Protein AF-A0A7J6PMB8-F1 (afdb_monomer)

Structure (mmCIF, N/CA/C/O backbone):
data_AF-A0A7J6PMB8-F1
#
_entry.id   AF-A0A7J6PMB8-F1
#
loop_
_atom_site.group_PDB
_atom_site.id
_atom_site.type_symbol
_atom_site.label_atom_id
_atom_site.label_alt_id
_atom_site.label_comp_id
_atom_site.label_asym_id
_atom_site.label_entity_id
_atom_site.label_seq_id
_atom_site.pdbx_PDB_ins_code
_atom_site.Cartn_x
_atom_site.Cartn_y
_atom_site.Cartn_z
_atom_site.occupancy
_atom_site.B_iso_or_equiv
_atom_site.auth_seq_id
_atom_site.auth_comp_id
_atom_site.auth_asym_id
_atom_site.auth_atom_id
_atom_site.pdbx_PDB_model_num
ATOM 1 N N . ALA A 1 1 ? -35.803 0.577 37.162 1.00 58.06 1 ALA A N 1
ATOM 2 C CA . ALA A 1 1 ? -36.386 1.531 36.191 1.00 58.06 1 ALA A CA 1
ATOM 3 C C . ALA A 1 1 ? -35.671 2.892 36.152 1.00 58.06 1 ALA A C 1
ATOM 5 O O . ALA A 1 1 ? -35.060 3.196 35.140 1.00 58.06 1 ALA A O 1
ATOM 6 N N . GLN A 1 2 ? -35.686 3.723 37.208 1.00 70.12 2 GLN A N 1
ATOM 7 C CA . GLN A 1 2 ? -35.087 5.078 37.141 1.00 70.12 2 GLN A CA 1
ATOM 8 C C . GLN A 1 2 ? -33.559 5.080 36.930 1.00 70.12 2 GLN A C 1
ATOM 10 O O . GLN A 1 2 ? -33.055 5.829 36.098 1.00 70.12 2 GLN A O 1
ATOM 15 N N . LEU A 1 3 ? -32.824 4.207 37.632 1.00 69.81 3 LEU A N 1
ATOM 16 C CA . LEU A 1 3 ? -31.366 4.078 37.478 1.00 69.81 3 LEU A CA 1
ATOM 17 C C . LEU A 1 3 ? -30.958 3.509 36.116 1.00 69.81 3 LEU A C 1
ATOM 19 O O . LEU A 1 3 ? -29.948 3.915 35.554 1.00 69.81 3 LEU A O 1
ATOM 23 N N . GLU A 1 4 ? -31.757 2.598 35.569 1.00 70.56 4 GLU A N 1
ATOM 24 C CA . GLU A 1 4 ? -31.538 2.006 34.247 1.00 70.56 4 GLU A CA 1
ATOM 25 C C . GLU A 1 4 ? -31.674 3.047 33.134 1.00 70.56 4 GLU A C 1
ATOM 27 O O . GLU A 1 4 ? -30.804 3.129 32.272 1.00 70.56 4 GLU A O 1
ATOM 32 N N . ASN A 1 5 ? -32.689 3.912 33.216 1.00 73.31 5 ASN A N 1
ATOM 33 C CA . ASN A 1 5 ? -32.886 4.989 32.246 1.00 73.31 5 ASN A CA 1
ATOM 34 C C . ASN A 1 5 ? -31.733 6.015 32.268 1.00 73.31 5 ASN A C 1
ATOM 36 O O . ASN A 1 5 ? -31.332 6.532 31.233 1.00 73.31 5 ASN A O 1
ATOM 40 N N . LEU A 1 6 ? -31.156 6.282 33.446 1.00 72.19 6 LEU A N 1
ATOM 41 C CA . LEU A 1 6 ? -30.050 7.236 33.593 1.00 72.19 6 LEU A CA 1
ATOM 42 C C . LEU A 1 6 ? -28.673 6.647 33.258 1.00 72.19 6 LEU A C 1
ATOM 44 O O . LEU A 1 6 ? -27.799 7.376 32.799 1.00 72.19 6 LEU A O 1
ATOM 48 N N . THR A 1 7 ? -28.450 5.355 33.514 1.00 71.69 7 THR A N 1
ATOM 49 C CA . THR A 1 7 ? -27.113 4.735 33.406 1.00 71.69 7 TH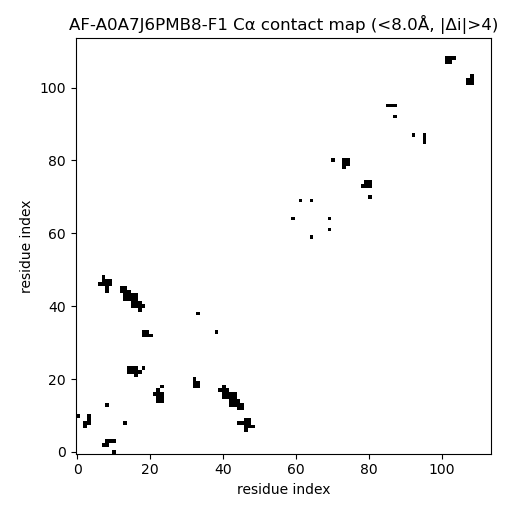R A CA 1
ATOM 50 C C . THR A 1 7 ? -26.963 3.787 32.222 1.00 71.69 7 THR A C 1
ATOM 52 O O . THR A 1 7 ? -25.848 3.363 31.927 1.00 71.69 7 THR A O 1
ATOM 55 N N . SER A 1 8 ? -28.057 3.436 31.534 1.00 68.56 8 SER A N 1
ATOM 56 C CA . SER A 1 8 ? -28.082 2.408 30.477 1.00 68.56 8 SER A CA 1
ATOM 57 C C . SER A 1 8 ? -27.551 1.033 30.928 1.00 68.56 8 SER A C 1
ATOM 59 O O . SER A 1 8 ? -27.194 0.182 30.107 1.00 68.56 8 SER A O 1
ATOM 61 N N . VAL A 1 9 ? -27.482 0.808 32.244 1.00 75.50 9 VAL A N 1
ATOM 62 C CA . VAL A 1 9 ? -27.149 -0.480 32.855 1.00 75.50 9 VAL A CA 1
ATOM 63 C C . VAL A 1 9 ? -28.466 -1.206 33.150 1.00 75.50 9 VAL A C 1
ATOM 65 O O . VAL A 1 9 ? -29.296 -0.636 33.855 1.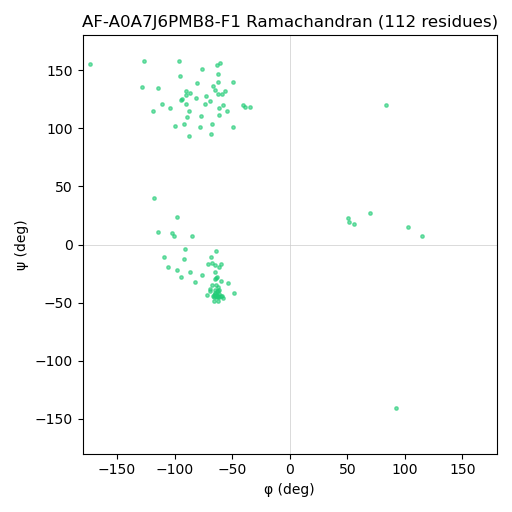00 75.50 9 VAL A O 1
ATOM 68 N N . PRO A 1 10 ? -28.684 -2.441 32.671 1.00 74.75 10 PRO A N 1
ATOM 69 C CA . PRO A 1 10 ? -29.885 -3.222 32.975 1.00 74.75 10 PRO A CA 1
ATOM 70 C C . PRO A 1 10 ? -29.997 -3.525 34.465 1.00 74.75 10 PRO A C 1
ATOM 72 O O . PRO A 1 10 ? -28.971 -3.770 35.101 1.00 74.75 10 PRO A O 1
ATOM 75 N N . HIS A 1 11 ? -31.220 -3.581 34.999 1.00 70.44 11 HIS A N 1
ATOM 76 C CA . HIS A 1 11 ? -31.486 -3.857 36.419 1.00 70.44 11 HIS A CA 1
ATOM 77 C C . HIS A 1 11 ? -30.716 -5.082 36.952 1.00 70.44 11 HIS A C 1
ATOM 79 O O . HIS A 1 11 ? -30.087 -5.005 38.004 1.00 70.44 11 HIS A O 1
ATOM 85 N N . ASP A 1 12 ? -30.646 -6.161 36.169 1.00 71.50 12 ASP A N 1
ATOM 86 C CA . ASP A 1 12 ? -29.985 -7.420 36.550 1.00 71.50 12 ASP A CA 1
ATOM 87 C C . ASP A 1 12 ? -28.455 -7.318 36.684 1.00 71.50 12 ASP A C 1
ATOM 89 O O . ASP A 1 12 ? -27.808 -8.202 37.246 1.00 71.50 12 ASP A O 1
ATOM 93 N N . LYS A 1 13 ? -27.847 -6.252 36.148 1.00 70.12 13 LYS A N 1
ATOM 94 C CA . LYS A 1 13 ? -26.393 -6.022 36.163 1.00 70.12 13 LYS A CA 1
ATOM 95 C C . LYS A 1 13 ? -25.991 -4.810 37.003 1.00 70.12 13 LYS A C 1
ATOM 97 O O . LYS A 1 13 ? -24.837 -4.385 36.939 1.00 70.12 13 LYS A O 1
ATOM 102 N N . GLN A 1 14 ? -26.914 -4.246 37.781 1.00 73.75 14 GLN A N 1
ATOM 103 C CA . GLN A 1 14 ? -26.635 -3.114 38.660 1.00 73.75 14 GLN A CA 1
ATOM 104 C C . GLN A 1 14 ? -26.183 -3.600 40.034 1.00 73.75 14 GLN A C 1
ATOM 106 O O . GLN A 1 14 ? -26.968 -4.083 40.843 1.00 73.75 14 GLN A O 1
ATOM 111 N N . LYS A 1 15 ? -24.900 -3.407 40.339 1.00 73.56 15 LYS A N 1
ATOM 112 C CA . LYS A 1 15 ? -24.351 -3.633 41.674 1.00 73.56 15 LYS A CA 1
ATOM 113 C C . LYS A 1 15 ? -24.217 -2.294 42.402 1.00 73.56 15 LYS A C 1
ATOM 115 O O . LYS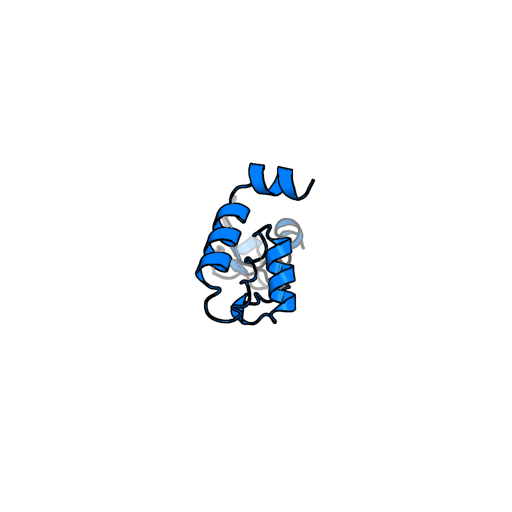 A 1 15 ? -23.291 -1.528 42.141 1.00 73.56 15 LYS A O 1
ATOM 120 N N . ILE A 1 16 ? -25.148 -2.001 43.310 1.00 72.81 16 ILE A N 1
ATOM 121 C CA . ILE A 1 16 ? -25.201 -0.727 44.044 1.00 72.81 16 ILE A CA 1
ATOM 122 C C . ILE A 1 16 ? -24.392 -0.833 45.344 1.00 72.81 16 ILE A C 1
ATOM 124 O O . ILE A 1 16 ? -24.659 -1.678 46.202 1.00 72.81 16 ILE A O 1
ATOM 128 N N . MET A 1 17 ? -23.387 0.033 45.484 1.00 69.94 17 MET A N 1
ATOM 129 C CA . MET A 1 17 ? -22.437 0.075 46.600 1.00 69.94 17 MET A CA 1
ATOM 130 C C . MET A 1 17 ? -22.381 1.483 47.223 1.00 69.94 17 MET A C 1
ATOM 132 O O . MET A 1 17 ? -22.709 2.475 46.577 1.00 69.94 17 MET A O 1
ATOM 136 N N . GLY A 1 18 ? -21.944 1.592 48.483 1.00 60.66 18 GLY A N 1
ATOM 137 C CA . GLY A 1 18 ? -21.775 2.889 49.170 1.00 60.66 18 GLY A CA 1
ATOM 138 C C . GLY A 1 18 ? -22.879 3.263 50.171 1.00 60.66 18 GLY A C 1
ATOM 139 O O . GLY A 1 18 ? -22.959 4.413 50.607 1.00 60.66 18 GLY A O 1
ATOM 140 N N . LEU A 1 19 ? -23.715 2.301 50.573 1.00 67.56 19 LEU A N 1
ATOM 141 C CA . LEU A 1 19 ? -24.676 2.455 51.668 1.00 67.56 19 LEU A CA 1
ATOM 142 C C . LEU A 1 19 ? -24.085 1.914 52.989 1.00 67.56 19 LEU A C 1
ATOM 144 O O . LEU A 1 19 ? -23.349 0.921 52.969 1.00 67.56 19 LEU A O 1
ATOM 148 N N . PRO A 1 20 ? -24.390 2.523 54.153 1.00 54.78 20 PRO A N 1
ATOM 149 C CA . PRO A 1 20 ? -23.998 1.980 55.451 1.00 54.78 20 PRO A CA 1
ATOM 150 C C . PRO A 1 20 ? -24.658 0.606 55.642 1.00 54.78 20 PRO A C 1
ATOM 152 O O . PRO A 1 20 ? -25.877 0.511 55.761 1.00 54.78 20 PRO A O 1
ATOM 155 N N . GLY A 1 21 ? -23.848 -0.456 55.635 1.00 57.69 21 GLY A N 1
ATOM 156 C CA . GLY A 1 21 ? -24.317 -1.848 55.662 1.00 57.69 21 GLY A CA 1
ATOM 157 C C . GLY A 1 21 ? -24.002 -2.668 54.405 1.00 57.69 21 GLY A C 1
ATOM 158 O O . GLY A 1 21 ? -24.449 -3.806 54.309 1.00 57.69 21 GLY A O 1
ATOM 159 N N . GLY A 1 22 ? -23.219 -2.129 53.463 1.00 63.88 22 GLY A N 1
ATOM 160 C CA . GLY A 1 22 ? -22.675 -2.890 52.336 1.00 63.88 22 GLY A CA 1
ATOM 161 C C . GLY A 1 22 ? -23.551 -2.845 51.084 1.00 63.88 22 GLY A C 1
ATOM 162 O O . GLY A 1 22 ? -24.058 -1.787 50.711 1.00 63.88 22 GLY A O 1
ATOM 163 N N . LEU A 1 23 ? -23.659 -3.985 50.397 1.00 63.00 23 LEU A N 1
ATOM 164 C CA . LEU A 1 23 ? -24.408 -4.129 49.149 1.00 63.00 23 LEU A CA 1
ATOM 165 C C . LEU A 1 23 ? -25.914 -3.945 49.384 1.00 63.00 23 LEU A C 1
ATOM 167 O O . LEU A 1 23 ? -26.455 -4.511 50.336 1.00 63.00 23 LEU A O 1
ATOM 171 N N . LEU A 1 24 ? -26.594 -3.202 48.508 1.00 69.56 24 LEU A N 1
ATOM 172 C CA . LEU A 1 24 ? -28.057 -3.185 48.481 1.00 69.56 24 LEU A CA 1
ATOM 173 C C . LEU A 1 24 ? -28.552 -4.507 47.878 1.00 69.56 24 LEU A C 1
ATOM 175 O O . LEU A 1 24 ? -28.171 -4.841 46.758 1.00 69.56 24 LEU A O 1
ATOM 179 N N . LYS A 1 25 ? -29.353 -5.265 48.629 1.00 68.12 25 LYS A N 1
ATOM 180 C CA . LYS A 1 25 ? -30.077 -6.437 48.118 1.00 68.12 25 LYS A CA 1
ATOM 181 C C . LYS A 1 25 ? -31.499 -6.022 47.737 1.00 68.12 25 LYS A C 1
ATOM 183 O O . LYS A 1 25 ? -32.020 -5.060 48.294 1.00 68.12 25 LYS A O 1
ATOM 188 N N . ASP A 1 26 ? -32.150 -6.786 46.865 1.00 64.88 26 ASP A N 1
ATOM 189 C CA . ASP A 1 26 ? -33.465 -6.444 46.287 1.00 64.88 26 ASP A CA 1
ATOM 190 C C . ASP A 1 26 ? -34.603 -6.268 47.314 1.00 64.88 26 ASP A C 1
ATOM 192 O O . ASP A 1 26 ? -35.633 -5.678 47.004 1.00 64.88 26 ASP A O 1
ATOM 196 N N . GLY A 1 27 ? -34.423 -6.747 48.550 1.00 61.72 27 GLY A N 1
ATOM 197 C CA . GLY A 1 27 ? -35.388 -6.609 49.649 1.00 61.72 27 GLY A CA 1
ATOM 198 C C . GLY A 1 27 ? -35.081 -5.502 50.667 1.00 61.72 27 GLY A C 1
ATOM 199 O O . GLY A 1 27 ? -35.727 -5.455 51.712 1.00 61.72 27 GLY A O 1
ATOM 200 N N . ASP A 1 28 ? -34.076 -4.655 50.433 1.00 65.38 28 ASP A N 1
ATOM 201 C CA . ASP A 1 28 ? -33.656 -3.627 51.389 1.00 65.38 28 ASP A CA 1
ATOM 202 C C . ASP A 1 28 ? -34.381 -2.284 51.200 1.00 65.38 28 ASP A C 1
ATOM 204 O O . ASP A 1 28 ? -34.417 -1.708 50.115 1.00 65.38 28 ASP A O 1
ATOM 208 N N . ASP A 1 29 ? -34.874 -1.724 52.304 1.00 65.69 29 ASP A N 1
ATOM 209 C CA . ASP A 1 29 ? -35.543 -0.422 52.334 1.00 65.69 29 ASP A CA 1
ATOM 210 C C . ASP A 1 29 ? -34.523 0.736 52.256 1.00 65.69 29 ASP A C 1
ATOM 212 O O . ASP A 1 29 ? -33.747 0.982 53.192 1.00 65.69 29 ASP A O 1
ATOM 216 N N . LEU A 1 30 ? -34.519 1.460 51.128 1.00 66.06 30 LEU A N 1
ATOM 217 C CA . LEU A 1 30 ? -33.589 2.565 50.854 1.00 66.06 30 LEU A CA 1
ATOM 218 C C . LEU A 1 30 ? -33.699 3.700 51.884 1.00 66.06 30 LEU A C 1
ATOM 220 O O . LEU A 1 30 ? -32.686 4.315 52.228 1.00 66.06 30 LEU A O 1
ATOM 224 N N . SER A 1 31 ? -34.894 3.923 52.436 1.00 64.19 31 SER A N 1
ATOM 225 C CA . SER A 1 31 ? -35.177 4.988 53.408 1.00 64.19 31 SER A CA 1
ATOM 226 C C . SER A 1 31 ? -34.418 4.807 54.725 1.00 64.19 31 SER A C 1
ATOM 228 O O . SER A 1 31 ? -34.081 5.778 55.396 1.00 64.19 31 SER A O 1
ATOM 230 N N . LYS A 1 32 ? -34.103 3.559 55.098 1.00 62.88 32 LYS A N 1
ATOM 231 C CA . LYS A 1 32 ? -33.363 3.237 56.332 1.00 62.88 32 LYS A CA 1
ATOM 232 C C . LYS A 1 32 ? -31.846 3.276 56.142 1.00 62.88 32 LYS A C 1
ATOM 234 O O . LYS A 1 32 ? -31.103 3.443 57.115 1.00 62.88 32 LYS A O 1
ATOM 239 N N . LYS A 1 33 ? -31.377 3.103 54.902 1.00 62.16 33 LYS A N 1
ATOM 240 C CA . LYS A 1 33 ? -29.947 3.040 54.567 1.00 62.16 33 LYS A CA 1
ATOM 241 C C . LYS A 1 33 ? -29.374 4.393 54.138 1.00 62.16 33 LYS A C 1
ATOM 243 O O . LYS A 1 33 ? -28.197 4.643 54.388 1.00 62.16 33 LYS A O 1
ATOM 248 N N . ILE A 1 34 ? -30.175 5.291 53.569 1.00 65.69 34 ILE A N 1
ATOM 249 C CA . ILE A 1 34 ? -29.740 6.651 53.224 1.00 65.69 34 ILE A CA 1
ATOM 250 C C . ILE A 1 34 ? -29.953 7.555 54.442 1.00 65.69 34 ILE A C 1
ATOM 252 O O . ILE A 1 34 ? -31.033 8.085 54.671 1.00 65.69 34 ILE A O 1
ATOM 256 N N . LYS A 1 35 ? -28.909 7.703 55.262 1.00 65.31 35 LYS A N 1
ATOM 257 C CA . LYS A 1 35 ? -28.983 8.449 56.533 1.00 65.31 35 LYS A CA 1
ATOM 258 C C . LYS A 1 35 ? -28.605 9.926 56.406 1.00 65.31 35 LYS A C 1
ATOM 260 O O . LYS A 1 35 ? -28.805 10.678 57.355 1.00 65.31 35 LYS A O 1
ATOM 265 N N . LYS A 1 36 ? -28.015 10.345 55.280 1.00 68.44 36 LYS A N 1
ATOM 266 C CA . LYS A 1 36 ? -27.552 11.723 55.062 1.00 68.44 36 LYS A CA 1
ATOM 267 C C . LYS A 1 36 ? -28.101 12.284 53.747 1.00 68.44 36 LYS A C 1
ATOM 269 O O . LYS A 1 36 ? -28.019 11.591 52.731 1.00 68.44 36 LYS A O 1
ATOM 274 N N . PRO A 1 37 ? -28.595 13.536 53.729 1.00 62.69 37 PRO A N 1
ATOM 275 C CA . PRO A 1 37 ? -28.867 14.223 52.474 1.00 62.69 37 PRO A CA 1
ATOM 276 C C . PRO A 1 37 ? -27.553 14.390 51.690 1.00 62.69 37 PRO A C 1
ATOM 278 O O . PRO A 1 37 ? -26.507 14.674 52.274 1.00 62.69 37 PRO A O 1
ATOM 281 N N . ASN A 1 38 ? -27.608 14.192 50.370 1.00 68.00 38 ASN A N 1
ATOM 282 C CA . ASN A 1 38 ? -26.469 14.251 49.441 1.00 68.00 38 ASN A CA 1
ATOM 283 C C . ASN A 1 38 ? -25.423 13.115 49.559 1.00 68.00 38 ASN A C 1
ATOM 285 O O . ASN A 1 38 ? -24.244 13.292 49.240 1.00 68.00 38 ASN A O 1
ATOM 289 N N . GLN A 1 39 ? -25.832 11.930 50.022 1.00 69.75 39 GLN A N 1
ATOM 290 C CA . GLN A 1 39 ? -24.956 10.757 50.067 1.00 69.75 39 GLN A CA 1
ATOM 291 C C . GLN A 1 39 ? -24.643 10.237 48.652 1.00 69.75 39 GLN A C 1
ATOM 293 O O . GLN A 1 39 ? -25.544 9.888 47.893 1.00 69.75 39 GLN A O 1
ATOM 298 N N . LYS A 1 40 ? -23.351 10.150 48.311 1.00 70.88 40 LYS A N 1
ATOM 299 C CA . LYS A 1 40 ? -22.886 9.563 47.047 1.00 70.88 40 LYS A CA 1
ATOM 300 C C . LYS A 1 40 ? -23.041 8.041 47.087 1.00 70.88 40 LYS A C 1
ATOM 302 O O . LYS A 1 40 ? -22.553 7.398 48.014 1.00 70.88 40 LYS A O 1
ATOM 307 N N . ILE A 1 41 ? -23.694 7.484 46.073 1.00 75.44 41 ILE A N 1
ATOM 308 C CA . ILE A 1 41 ? -23.881 6.044 45.869 1.00 75.44 41 ILE A CA 1
ATOM 309 C C . ILE A 1 41 ? -23.127 5.668 44.593 1.00 75.44 41 ILE A C 1
ATOM 311 O O . ILE A 1 41 ? -23.228 6.369 43.587 1.00 75.44 41 ILE A O 1
ATOM 315 N N . THR A 1 42 ? -22.372 4.573 44.631 1.00 75.94 42 THR A N 1
ATOM 316 C CA . THR A 1 42 ? -21.587 4.095 43.490 1.00 75.94 42 THR A CA 1
ATOM 317 C C . THR A 1 42 ? -22.295 2.906 42.857 1.00 75.94 42 THR A C 1
ATOM 319 O O . THR A 1 42 ? -22.459 1.864 43.491 1.00 75.94 42 THR A O 1
ATOM 322 N N . LEU A 1 43 ? -22.707 3.053 41.600 1.00 74.75 43 LEU A N 1
ATOM 323 C CA . LEU A 1 43 ? -23.267 1.971 40.795 1.00 74.75 43 LEU A CA 1
ATOM 324 C C . LEU A 1 43 ? -22.150 1.346 39.958 1.00 74.75 43 LEU A C 1
ATOM 326 O O . LEU A 1 43 ? -21.472 2.043 39.207 1.00 74.75 43 LEU A O 1
ATOM 330 N N . LEU A 1 44 ? -21.960 0.036 40.095 1.00 73.12 44 LEU A N 1
ATOM 331 C CA . LEU A 1 44 ? -21.054 -0.746 39.264 1.00 73.12 44 LEU A CA 1
ATOM 332 C C . LEU A 1 44 ? -21.885 -1.670 38.379 1.00 73.12 44 LEU A C 1
ATOM 334 O O . LEU A 1 44 ? -22.649 -2.492 38.877 1.00 73.12 44 LEU A O 1
ATOM 338 N N . GLY A 1 45 ? -21.740 -1.537 37.069 1.00 71.44 45 GLY A N 1
ATOM 339 C CA . GLY A 1 45 ? -22.430 -2.391 36.119 1.00 71.44 45 GLY A CA 1
ATOM 340 C C . GLY A 1 45 ? -21.967 -2.122 34.699 1.00 71.44 45 GLY A C 1
ATOM 341 O O . GLY A 1 45 ? -21.448 -1.050 34.390 1.00 71.44 45 GLY A O 1
ATOM 342 N N . THR A 1 46 ? -22.115 -3.122 33.839 1.00 69.00 46 THR A N 1
ATOM 343 C CA . THR A 1 46 ? -21.749 -3.012 32.4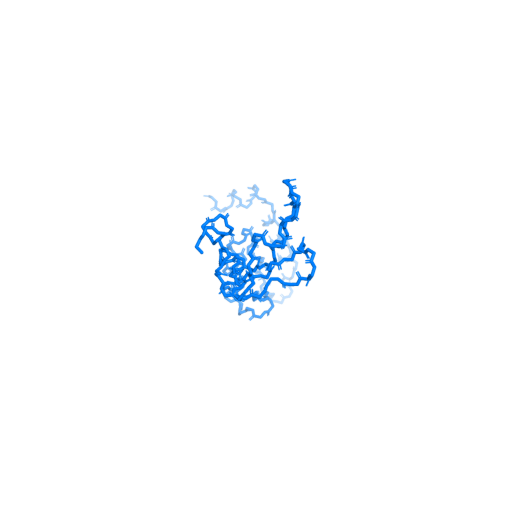27 1.00 69.00 46 THR A CA 1
ATOM 344 C C . THR A 1 46 ? -22.942 -2.463 31.655 1.00 69.00 46 THR A C 1
ATOM 346 O O . THR A 1 46 ? -23.977 -3.126 31.567 1.00 69.00 46 THR A O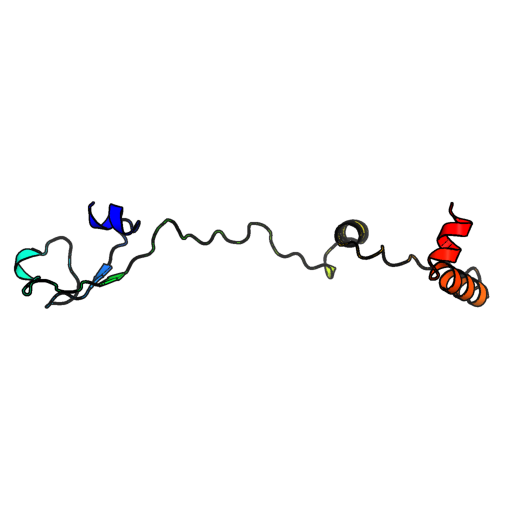 1
ATOM 349 N N . ALA A 1 47 ? 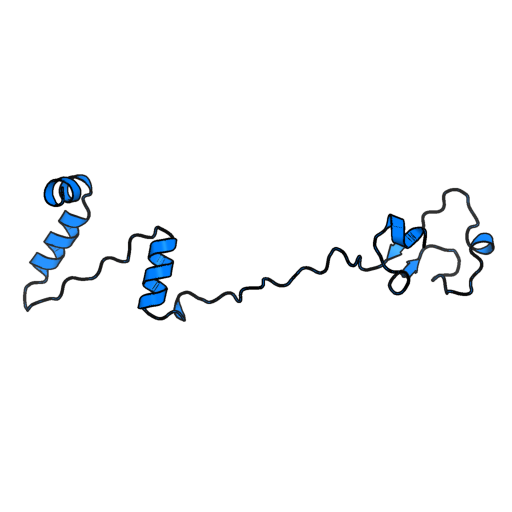-22.803 -1.260 31.097 1.00 62.41 47 ALA A N 1
ATOM 350 C CA . ALA A 1 47 ? -23.796 -0.705 30.186 1.00 62.41 47 ALA A CA 1
ATOM 351 C C . ALA A 1 47 ? -23.852 -1.554 28.906 1.00 62.41 47 ALA A C 1
ATOM 353 O O . ALA A 1 47 ? -22.818 -1.881 28.321 1.00 62.41 47 ALA A O 1
ATOM 354 N N . VAL A 1 48 ? -25.060 -1.907 28.459 1.00 60.03 48 VAL A N 1
ATOM 355 C CA . VAL A 1 48 ? -25.260 -2.747 27.257 1.00 60.03 48 VAL A CA 1
ATOM 356 C C . VAL A 1 48 ? -24.771 -2.039 25.988 1.00 60.03 48 VAL A C 1
ATOM 358 O O . VAL A 1 48 ? -24.369 -2.694 25.032 1.00 60.03 48 VAL A O 1
ATOM 361 N N . ALA A 1 49 ? -24.702 -0.705 26.001 1.00 55.69 49 ALA A N 1
ATOM 362 C CA . ALA A 1 49 ? -24.235 0.100 24.873 1.00 55.69 49 ALA A CA 1
ATOM 363 C C . ALA A 1 49 ? -22.753 -0.116 24.505 1.00 55.69 49 ALA A C 1
ATOM 365 O O . ALA A 1 49 ? -22.350 0.232 23.398 1.00 55.69 49 ALA A O 1
ATOM 366 N N . GLN A 1 50 ? -21.945 -0.702 25.397 1.00 54.44 50 GLN A N 1
ATOM 367 C CA . GLN A 1 50 ? -20.503 -0.855 25.200 1.00 54.44 50 GLN A CA 1
ATOM 368 C C . GLN A 1 50 ? -20.070 -2.324 25.147 1.00 54.44 50 GLN A C 1
ATOM 370 O O . GLN A 1 50 ? -19.024 -2.699 25.675 1.00 54.44 50 GLN A O 1
ATOM 375 N N . GLN A 1 51 ? -20.850 -3.184 24.495 1.00 57.75 51 GLN A N 1
ATOM 376 C CA . GLN A 1 51 ? -20.257 -4.391 23.927 1.00 57.75 51 GLN A CA 1
ATOM 377 C C . GLN A 1 51 ? -19.354 -3.941 22.781 1.00 57.75 51 GLN A C 1
ATOM 379 O O . GLN A 1 51 ? -19.822 -3.676 21.676 1.00 57.75 51 GLN A O 1
ATOM 384 N N . LEU A 1 52 ? -18.062 -3.783 23.089 1.00 59.25 52 LEU A N 1
ATOM 385 C CA . LEU A 1 52 ? -16.996 -3.659 22.102 1.00 59.25 52 LEU A CA 1
ATOM 386 C C . LEU A 1 52 ? -17.188 -4.804 21.109 1.00 59.25 52 LEU A C 1
ATOM 388 O O . LEU A 1 52 ? -16.898 -5.956 21.423 1.00 59.25 52 LEU A O 1
ATOM 392 N N . LYS A 1 53 ? -17.774 -4.497 19.948 1.00 63.41 53 LYS A N 1
ATOM 393 C CA . LYS A 1 53 ? -17.886 -5.464 18.866 1.00 63.41 53 LYS A CA 1
ATOM 394 C C . LYS A 1 53 ? -16.460 -5.809 18.488 1.00 63.41 53 LYS A C 1
ATOM 396 O O . LYS A 1 53 ? -15.701 -4.925 18.088 1.00 63.41 53 LYS A O 1
ATOM 401 N N . GLU A 1 54 ? -16.109 -7.072 18.672 1.00 60.75 54 GLU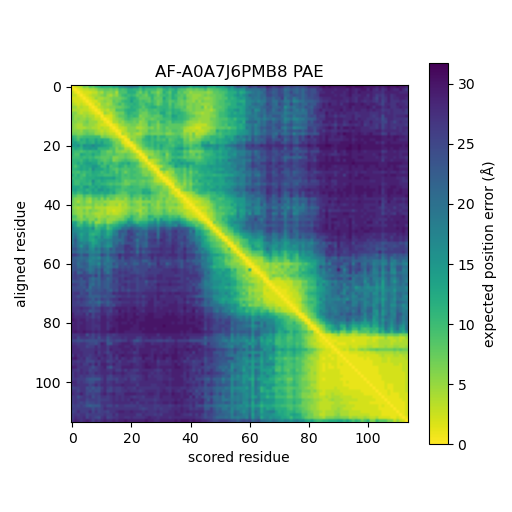 A N 1
ATOM 402 C CA . GLU A 1 54 ? -14.850 -7.603 18.182 1.00 60.75 54 GLU A CA 1
ATOM 403 C C . GLU A 1 54 ? -14.702 -7.207 16.706 1.00 60.75 54 GLU A C 1
ATOM 405 O O . GLU A 1 54 ? -15.705 -7.171 15.976 1.00 60.75 54 GLU A O 1
ATOM 410 N N . PRO A 1 55 ? -13.492 -6.825 16.264 1.00 62.25 55 PRO A N 1
ATOM 411 C CA . PRO A 1 55 ? -13.275 -6.467 14.875 1.00 62.25 55 PRO A CA 1
ATOM 412 C C . PRO A 1 55 ? -13.752 -7.625 13.996 1.00 62.25 55 PRO A C 1
ATOM 414 O O . PRO A 1 55 ? -13.205 -8.720 14.034 1.00 62.25 55 PRO A O 1
ATOM 417 N N . ALA A 1 56 ? -14.791 -7.376 13.195 1.00 65.06 56 ALA A N 1
ATOM 418 C CA . ALA A 1 56 ? -15.466 -8.400 12.392 1.00 65.06 56 ALA A CA 1
ATOM 419 C C . ALA A 1 56 ? -14.572 -9.029 11.306 1.00 65.06 56 ALA A C 1
ATOM 421 O O . ALA A 1 56 ? -14.997 -9.938 10.596 1.00 65.06 56 ALA A O 1
ATOM 422 N N . LYS A 1 57 ? -13.350 -8.519 11.137 1.00 69.75 57 LYS A N 1
ATOM 423 C CA . LYS A 1 57 ? -12.364 -9.020 10.189 1.00 69.75 57 LYS A CA 1
ATOM 424 C C . LYS A 1 57 ? -11.139 -9.479 10.962 1.00 69.75 57 LYS A C 1
ATOM 426 O O . LYS A 1 57 ? -10.449 -8.661 11.567 1.00 69.75 57 LYS A O 1
ATOM 431 N N . ASN A 1 58 ? -10.878 -10.781 10.896 1.00 68.56 58 ASN A N 1
ATOM 432 C CA . ASN A 1 58 ? -9.628 -11.363 11.360 1.00 68.56 58 ASN A CA 1
ATOM 433 C C . ASN A 1 58 ? -8.464 -10.678 10.639 1.00 68.56 58 ASN A C 1
ATOM 435 O O . ASN A 1 58 ? -8.492 -10.500 9.420 1.00 68.56 58 ASN A O 1
ATOM 439 N N . THR A 1 59 ? -7.455 -10.265 11.398 1.00 68.88 59 THR A N 1
ATOM 440 C CA . THR A 1 59 ? -6.216 -9.719 10.849 1.00 68.88 59 THR A CA 1
ATOM 441 C C . THR A 1 59 ? -5.475 -10.835 10.120 1.00 68.88 59 THR A C 1
ATOM 443 O O . THR A 1 59 ? -4.894 -11.707 10.761 1.00 68.88 59 THR A O 1
ATOM 446 N N . VAL A 1 60 ? -5.532 -10.827 8.789 1.00 73.12 60 VAL A N 1
ATOM 447 C CA . VAL A 1 60 ? -4.762 -11.737 7.932 1.00 73.12 60 VAL A CA 1
ATOM 448 C C . VAL A 1 60 ? -3.425 -11.075 7.615 1.00 73.12 60 VAL A C 1
ATOM 450 O O . VAL A 1 60 ? -3.388 -9.909 7.208 1.00 73.12 60 VAL A O 1
ATOM 453 N N . PHE A 1 61 ? -2.335 -11.804 7.839 1.00 76.12 61 PHE A N 1
ATOM 454 C CA . PHE A 1 61 ? -0.984 -11.336 7.557 1.00 76.12 61 PHE A CA 1
ATOM 455 C C . PHE A 1 61 ? -0.697 -11.390 6.051 1.00 76.12 61 PHE A C 1
ATOM 457 O O . PHE A 1 61 ? -1.265 -12.192 5.314 1.00 76.12 61 PHE A O 1
ATOM 464 N N . VAL A 1 62 ? 0.169 -10.497 5.571 1.00 68.31 62 VAL A N 1
ATOM 465 C CA . VAL A 1 62 ? 0.448 -10.336 4.130 1.00 68.31 62 VAL A CA 1
ATOM 466 C C . VAL A 1 62 ? 1.249 -11.527 3.579 1.00 68.31 62 VAL A C 1
ATOM 468 O O . VAL A 1 62 ? 1.335 -11.725 2.369 1.00 68.31 62 VAL A O 1
ATOM 471 N N . GLU A 1 63 ? 1.861 -12.302 4.464 1.00 74.44 63 GLU A N 1
ATOM 472 C CA . GLU A 1 63 ? 2.640 -13.510 4.220 1.00 74.44 63 GLU A CA 1
ATOM 473 C C . GLU A 1 63 ? 1.768 -14.734 3.909 1.00 74.44 63 GLU A C 1
ATOM 475 O O . GLU A 1 63 ? 2.218 -15.610 3.177 1.00 74.44 63 GLU A O 1
ATOM 480 N N . ASP A 1 64 ? 0.524 -14.761 4.398 1.00 79.50 64 ASP A N 1
ATOM 481 C CA . ASP A 1 64 ? -0.417 -15.873 4.199 1.00 79.50 64 ASP A CA 1
ATOM 482 C C . ASP A 1 64 ? -1.297 -15.695 2.944 1.00 79.50 64 ASP A C 1
ATOM 484 O O . ASP A 1 64 ? -2.103 -16.563 2.610 1.00 79.50 64 ASP A O 1
ATOM 488 N N . LEU A 1 65 ? -1.167 -14.560 2.247 1.00 73.81 65 LEU A N 1
ATOM 489 C CA . LEU A 1 65 ? -1.904 -14.261 1.017 1.00 73.81 65 LEU A CA 1
ATOM 490 C C . LEU A 1 65 ? -1.248 -14.940 -0.188 1.00 73.81 65 LEU A C 1
ATOM 492 O O . LEU A 1 65 ? -0.029 -14.888 -0.353 1.00 73.81 65 LEU A O 1
ATOM 496 N N . SER A 1 66 ? -2.063 -15.489 -1.090 1.00 78.88 66 SER A N 1
ATOM 497 C CA . SER A 1 66 ? -1.572 -15.956 -2.391 1.00 78.88 66 SER A CA 1
ATOM 498 C C . SER A 1 66 ? -0.962 -14.802 -3.202 1.00 78.88 66 SER A C 1
ATOM 500 O O . SER A 1 66 ? -1.331 -13.640 -3.017 1.00 78.88 66 SER A O 1
ATOM 502 N N . ASP A 1 67 ? -0.061 -15.092 -4.148 1.00 72.44 67 ASP A N 1
ATOM 503 C CA . ASP A 1 67 ? 0.607 -14.061 -4.965 1.00 72.44 67 ASP A CA 1
ATOM 504 C C . ASP A 1 67 ? -0.376 -13.110 -5.673 1.00 72.44 67 ASP A C 1
ATOM 506 O O . ASP A 1 67 ? -0.097 -11.919 -5.849 1.00 72.44 67 ASP A O 1
ATOM 510 N N . GLU A 1 68 ? -1.547 -13.612 -6.071 1.00 74.38 68 GLU A N 1
ATOM 511 C CA . GLU A 1 68 ? -2.593 -12.813 -6.712 1.00 74.38 68 GLU A CA 1
ATOM 512 C C . GLU A 1 68 ? -3.295 -11.866 -5.735 1.00 74.38 68 GLU A C 1
ATOM 514 O O . GLU A 1 68 ? -3.522 -10.695 -6.052 1.00 74.38 68 GLU A O 1
ATOM 519 N N . GLU A 1 69 ? -3.615 -12.347 -4.536 1.00 74.31 69 GLU A N 1
ATOM 520 C CA . GLU A 1 69 ? -4.232 -11.546 -3.476 1.00 74.31 69 GLU A CA 1
ATOM 521 C C . GLU A 1 69 ? -3.249 -10.509 -2.938 1.00 74.31 69 GLU A C 1
ATOM 523 O O . GLU A 1 69 ? -3.611 -9.350 -2.737 1.00 74.31 69 GLU A O 1
ATOM 528 N N . ARG A 1 70 ? -1.972 -10.882 -2.821 1.00 70.00 70 ARG A N 1
ATOM 529 C CA . ARG A 1 70 ? -0.882 -9.981 -2.451 1.00 70.00 70 ARG A CA 1
ATOM 530 C C . ARG A 1 70 ? -0.766 -8.831 -3.445 1.00 70.00 70 ARG A C 1
ATOM 532 O O . ARG A 1 70 ? -0.681 -7.680 -3.026 1.00 70.00 70 ARG A O 1
ATOM 539 N N . ARG A 1 71 ? -0.847 -9.104 -4.756 1.00 63.72 71 ARG A N 1
ATOM 540 C CA . ARG A 1 71 ? -0.876 -8.055 -5.796 1.00 63.72 71 ARG A CA 1
ATOM 541 C C . ARG A 1 71 ? -2.080 -7.128 -5.664 1.00 63.72 71 ARG A C 1
ATOM 543 O O . ARG A 1 71 ? -1.917 -5.935 -5.902 1.00 63.72 71 ARG A O 1
ATOM 550 N N . LYS A 1 72 ? -3.266 -7.641 -5.318 1.00 68.69 72 LYS A N 1
ATOM 551 C CA . LYS A 1 72 ? -4.459 -6.805 -5.097 1.00 68.69 72 LYS A CA 1
ATOM 552 C C . LYS A 1 72 ? -4.271 -5.891 -3.889 1.00 68.69 72 LYS A C 1
ATOM 554 O O . LYS A 1 72 ? -4.422 -4.687 -4.035 1.00 68.69 72 LYS A O 1
ATOM 559 N N . VAL A 1 73 ? -3.822 -6.434 -2.758 1.00 70.44 73 VAL A N 1
ATOM 560 C CA . VAL A 1 73 ? -3.557 -5.654 -1.537 1.00 70.44 73 VAL A CA 1
ATOM 561 C C . VAL A 1 73 ? -2.436 -4.628 -1.747 1.00 70.44 73 VAL A C 1
ATOM 563 O O . VAL A 1 73 ? -2.543 -3.499 -1.279 1.00 70.44 73 VAL A O 1
ATOM 566 N N . LEU A 1 74 ? -1.371 -4.977 -2.476 1.00 64.56 74 LEU A N 1
ATOM 567 C CA . LEU A 1 74 ? -0.288 -4.049 -2.829 1.00 64.56 74 LEU A CA 1
ATOM 568 C C . LEU A 1 74 ? -0.793 -2.912 -3.731 1.00 64.56 74 LEU A C 1
ATOM 570 O O . LEU A 1 74 ? -0.502 -1.752 -3.456 1.00 64.56 74 LEU A O 1
ATOM 574 N N . LYS A 1 75 ? -1.613 -3.231 -4.745 1.00 63.41 75 LYS A N 1
ATOM 575 C CA . LYS A 1 75 ? -2.270 -2.230 -5.603 1.00 63.41 75 LYS A CA 1
ATOM 576 C C . LYS A 1 75 ? -3.199 -1.307 -4.816 1.00 63.41 75 LYS A C 1
ATOM 578 O O . LYS A 1 75 ? -3.166 -0.102 -5.028 1.00 63.41 75 LYS A O 1
ATOM 583 N N . GLU A 1 76 ? -4.013 -1.861 -3.921 1.00 66.44 76 GLU A N 1
ATOM 584 C CA . GLU A 1 76 ? -4.946 -1.102 -3.075 1.00 66.44 76 GLU A CA 1
ATOM 585 C C . GLU A 1 76 ? -4.229 -0.177 -2.088 1.00 66.44 76 GLU A C 1
ATOM 587 O O . GLU A 1 76 ? -4.760 0.866 -1.723 1.00 66.44 76 GLU A O 1
ATOM 592 N N . ARG A 1 77 ? -3.017 -0.543 -1.661 1.00 63.34 77 ARG A N 1
ATOM 593 C CA . ARG A 1 77 ? -2.196 0.256 -0.744 1.00 63.34 77 ARG A CA 1
ATOM 594 C C . ARG A 1 77 ? -1.352 1.330 -1.436 1.00 63.34 77 ARG A C 1
ATOM 596 O O . ARG A 1 77 ? -0.509 1.916 -0.766 1.00 63.34 77 ARG A O 1
ATOM 603 N N . GLU A 1 78 ? -1.529 1.549 -2.743 1.00 54.88 78 GLU A N 1
ATOM 604 C CA . GLU A 1 78 ? -0.685 2.438 -3.567 1.00 54.88 78 GLU A CA 1
ATOM 605 C C . GLU A 1 78 ? 0.822 2.150 -3.437 1.00 54.88 78 GLU A C 1
ATOM 607 O O . GLU A 1 78 ? 1.673 2.965 -3.791 1.00 54.88 78 GLU A O 1
ATOM 612 N N . VAL A 1 79 ? 1.175 0.955 -2.960 1.00 55.22 79 VAL A N 1
ATOM 613 C CA . VAL A 1 79 ? 2.540 0.461 -3.022 1.00 55.22 79 VAL A CA 1
ATOM 614 C C . VAL A 1 79 ? 2.687 0.001 -4.458 1.00 55.22 79 VAL A C 1
ATOM 616 O O . VAL A 1 79 ? 2.135 -1.044 -4.814 1.00 55.22 79 VAL A O 1
ATOM 619 N N . GLU A 1 80 ? 3.343 0.823 -5.292 1.00 55.47 80 GLU A N 1
ATOM 620 C CA . GLU A 1 80 ? 3.687 0.484 -6.678 1.00 55.47 80 GLU A CA 1
ATOM 621 C C . GLU A 1 80 ? 4.004 -1.010 -6.728 1.00 55.47 80 GLU A C 1
ATOM 623 O O . GLU A 1 80 ? 4.873 -1.489 -5.994 1.00 55.47 80 GLU A O 1
ATOM 628 N N . THR A 1 81 ? 3.208 -1.757 -7.501 1.00 55.50 81 THR A N 1
ATOM 629 C CA . THR A 1 81 ? 3.332 -3.210 -7.626 1.00 55.50 81 THR A CA 1
ATOM 630 C C . THR A 1 81 ? 4.806 -3.560 -7.698 1.00 55.50 81 THR A C 1
ATOM 632 O O . THR A 1 81 ? 5.467 -3.050 -8.606 1.00 55.50 81 THR A O 1
ATOM 635 N N . LEU A 1 82 ? 5.305 -4.362 -6.744 1.00 56.78 82 LEU A N 1
ATOM 636 C CA . LEU A 1 82 ? 6.708 -4.781 -6.698 1.00 56.78 82 LEU A CA 1
ATOM 637 C C . LEU A 1 82 ? 7.177 -5.049 -8.133 1.00 56.78 82 LEU A C 1
ATOM 639 O O . LEU A 1 82 ? 6.540 -5.872 -8.805 1.00 56.78 82 LEU A O 1
ATOM 643 N N . PRO A 1 83 ? 8.182 -4.311 -8.641 1.00 62.66 83 PRO A N 1
ATOM 644 C CA . PRO A 1 83 ? 8.531 -4.385 -10.046 1.00 62.66 83 PRO A CA 1
ATOM 645 C C . PRO A 1 83 ? 8.887 -5.832 -10.367 1.00 62.66 83 PRO A C 1
ATOM 647 O O . PRO A 1 83 ? 9.783 -6.418 -9.758 1.00 62.66 83 PRO A O 1
ATOM 650 N N . ILE A 1 84 ? 8.134 -6.428 -11.292 1.00 67.50 84 ILE A N 1
ATOM 651 C CA . ILE A 1 84 ? 8.426 -7.768 -11.786 1.00 67.50 84 ILE A CA 1
ATOM 652 C C . ILE A 1 84 ? 9.837 -7.757 -12.388 1.00 67.50 84 ILE A C 1
ATOM 654 O O . ILE A 1 84 ? 10.195 -6.871 -13.167 1.00 67.50 84 ILE A O 1
ATOM 658 N N . GLY A 1 85 ? 10.670 -8.712 -11.975 1.00 82.88 85 GLY A N 1
ATOM 659 C CA . GLY A 1 85 ? 12.023 -8.851 -12.504 1.00 82.88 85 GLY A CA 1
ATOM 660 C C . GLY A 1 85 ? 12.010 -9.181 -13.999 1.00 82.88 85 GLY A C 1
ATOM 661 O O . GLY A 1 85 ? 11.056 -9.764 -14.511 1.00 82.88 85 GLY A O 1
ATOM 662 N N . LEU A 1 86 ? 13.086 -8.832 -14.706 1.00 90.44 86 LEU A N 1
ATOM 663 C CA . LEU A 1 86 ? 13.275 -9.231 -16.100 1.00 90.44 86 LEU A CA 1
ATOM 664 C C . LEU A 1 86 ? 13.934 -10.613 -16.159 1.00 90.44 86 LEU A C 1
ATOM 666 O O . LEU A 1 86 ? 14.957 -10.845 -15.508 1.00 90.44 86 LEU A O 1
ATOM 670 N N . VAL A 1 87 ? 13.366 -11.518 -16.958 1.00 92.75 87 VAL A N 1
ATOM 671 C CA . VAL A 1 87 ? 13.931 -12.856 -17.185 1.00 92.75 87 VAL A CA 1
ATOM 672 C C . VAL A 1 87 ? 15.310 -12.709 -17.833 1.00 92.75 87 VAL A C 1
ATOM 674 O O . VAL A 1 87 ? 15.484 -11.971 -18.802 1.00 92.75 87 VAL A O 1
ATOM 677 N N . ASN A 1 88 ? 16.315 -13.380 -17.277 1.00 93.69 88 ASN A N 1
ATOM 678 C CA . ASN A 1 88 ? 17.657 -13.411 -17.852 1.00 93.69 88 ASN A CA 1
ATOM 679 C C . ASN A 1 88 ? 17.699 -14.462 -18.969 1.00 93.69 88 ASN A C 1
ATOM 681 O O . ASN A 1 88 ? 17.373 -15.621 -18.727 1.00 93.69 88 ASN A O 1
ATOM 685 N N . LEU A 1 89 ? 18.123 -14.070 -20.169 1.00 93.56 89 LEU A N 1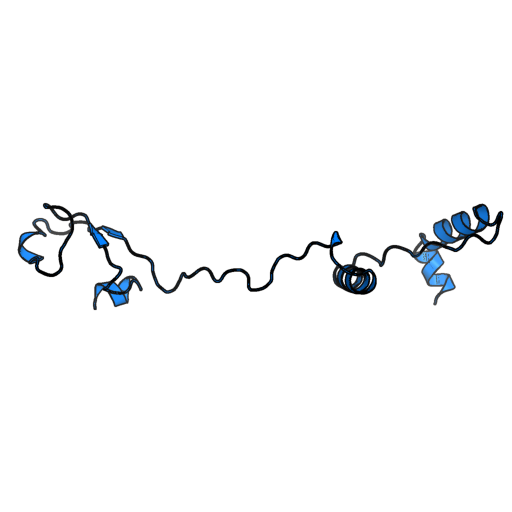
ATOM 686 C CA . LEU A 1 89 ? 18.228 -14.949 -21.342 1.00 93.56 89 LEU A CA 1
ATOM 687 C C . LEU A 1 89 ? 19.660 -15.471 -21.562 1.00 93.56 89 LEU A C 1
ATOM 689 O O . LEU A 1 89 ? 20.028 -15.844 -22.671 1.00 93.56 89 LEU A O 1
ATOM 693 N N . GLY A 1 90 ? 20.465 -15.507 -20.495 1.00 88.56 90 GLY A N 1
ATOM 694 C CA . GLY A 1 90 ? 21.879 -15.877 -20.538 1.00 88.56 90 GLY A CA 1
ATOM 695 C C . GLY A 1 90 ? 22.743 -14.681 -20.934 1.00 88.56 90 GLY A C 1
ATOM 696 O O . GLY A 1 90 ? 22.559 -14.087 -21.990 1.00 88.56 90 GLY A O 1
ATOM 697 N N . ASN A 1 91 ? 23.678 -14.294 -20.060 1.00 93.81 91 ASN A N 1
ATOM 698 C CA . ASN A 1 91 ? 24.495 -13.085 -20.213 1.00 93.81 91 ASN A CA 1
ATOM 699 C C . ASN A 1 91 ? 23.689 -11.801 -20.493 1.00 93.81 91 ASN A C 1
ATOM 701 O O . ASN A 1 91 ? 24.258 -10.853 -21.004 1.00 93.81 91 ASN A O 1
ATOM 705 N N . SER A 1 92 ? 22.398 -11.714 -20.152 1.00 96.12 92 SER A N 1
ATOM 706 C CA . SER A 1 92 ? 21.591 -10.502 -20.370 1.00 96.12 92 SER A CA 1
ATOM 707 C C . SER A 1 92 ? 21.387 -9.686 -19.088 1.00 96.12 92 SER A C 1
ATOM 709 O O . SER A 1 92 ? 20.595 -8.746 -19.059 1.00 96.12 92 SER A O 1
ATOM 711 N N . CYS A 1 93 ? 22.104 -10.020 -18.010 1.00 93.44 93 CYS A N 1
ATOM 712 C CA . CYS A 1 93 ? 21.979 -9.352 -16.715 1.00 93.44 93 CYS A CA 1
ATOM 713 C C . CYS A 1 93 ? 22.358 -7.866 -16.769 1.00 93.44 93 CYS A C 1
ATOM 715 O O . CYS A 1 93 ? 21.690 -7.058 -16.129 1.00 93.44 93 CYS A O 1
ATOM 717 N N . TYR A 1 94 ? 23.367 -7.496 -17.566 1.00 95.88 94 TYR A N 1
ATOM 718 C CA . TYR A 1 94 ? 23.740 -6.093 -17.761 1.00 95.88 94 TYR A CA 1
ATOM 719 C C . TYR A 1 94 ? 22.589 -5.304 -18.393 1.00 95.88 94 TYR A C 1
ATOM 721 O O . TYR A 1 94 ? 22.244 -4.228 -17.919 1.00 95.88 94 TYR A O 1
ATOM 729 N N . MET A 1 95 ? 21.938 -5.878 -19.407 1.00 95.62 95 MET A N 1
ATOM 730 C CA . MET A 1 95 ? 20.824 -5.247 -20.109 1.00 95.62 95 MET A CA 1
ATOM 731 C C . MET A 1 95 ? 19.614 -5.108 -19.186 1.00 95.62 95 MET A C 1
ATOM 733 O O . MET A 1 95 ? 19.011 -4.039 -19.120 1.00 95.62 95 MET A O 1
ATOM 737 N N . ASN A 1 96 ? 19.306 -6.160 -18.424 1.00 94.81 96 ASN A N 1
ATOM 738 C CA . ASN A 1 96 ? 18.218 -6.143 -17.452 1.00 94.81 96 ASN A CA 1
ATOM 739 C C . ASN A 1 96 ? 18.440 -5.046 -16.396 1.00 94.81 96 ASN A C 1
ATOM 741 O O . ASN A 1 96 ? 17.519 -4.280 -16.116 1.00 94.81 96 ASN A O 1
ATOM 745 N N . ALA A 1 97 ? 19.664 -4.918 -15.869 1.00 93.56 97 ALA A N 1
ATOM 746 C CA . ALA A 1 97 ? 20.016 -3.881 -14.901 1.00 93.56 97 ALA A CA 1
ATOM 747 C C . ALA A 1 97 ? 19.898 -2.465 -15.493 1.00 93.56 97 ALA A C 1
ATOM 749 O O . ALA A 1 97 ? 19.312 -1.583 -14.865 1.00 93.56 97 ALA A O 1
ATOM 750 N N . THR A 1 98 ? 20.398 -2.242 -16.714 1.00 94.94 98 THR A N 1
ATOM 751 C CA . THR A 1 98 ? 20.303 -0.938 -17.388 1.00 94.94 98 THR A CA 1
ATOM 752 C C . THR A 1 98 ? 18.851 -0.532 -17.645 1.00 94.94 98 THR A C 1
ATOM 754 O O . THR A 1 98 ? 18.477 0.602 -17.352 1.00 94.94 98 THR A O 1
ATOM 757 N N . LEU A 1 99 ? 18.011 -1.445 -18.142 1.00 93.38 99 LEU A N 1
ATOM 758 C CA . LEU A 1 99 ? 16.597 -1.162 -18.408 1.00 93.38 99 LEU A CA 1
ATOM 759 C C . LEU A 1 99 ? 15.831 -0.821 -17.126 1.00 93.38 99 LEU A C 1
ATOM 761 O O . LEU A 1 99 ? 15.066 0.142 -17.106 1.00 93.38 99 LEU A O 1
ATOM 765 N N . GLN A 1 100 ? 16.068 -1.567 -16.045 1.00 92.31 100 GLN A N 1
ATOM 766 C CA . GLN A 1 100 ? 15.442 -1.300 -14.749 1.00 92.31 100 GLN A CA 1
ATOM 767 C C . GLN A 1 100 ? 15.885 0.048 -14.160 1.00 92.31 100 GLN A C 1
ATOM 769 O O . GLN A 1 100 ? 15.050 0.778 -13.628 1.00 92.31 100 GLN A O 1
ATOM 774 N N . ALA A 1 101 ? 17.161 0.419 -14.309 1.00 92.75 101 ALA A N 1
ATOM 775 C CA . ALA A 1 101 ? 17.669 1.716 -13.863 1.00 92.75 101 ALA A CA 1
ATOM 776 C C . ALA A 1 101 ? 17.039 2.891 -14.632 1.00 92.75 101 ALA A C 1
ATOM 778 O O . ALA A 1 101 ? 16.659 3.890 -14.025 1.00 92.75 101 ALA A O 1
ATOM 779 N N . LEU A 1 102 ? 16.879 2.766 -15.954 1.00 93.06 102 LEU A N 1
ATOM 780 C CA . LEU A 1 102 ? 16.233 3.794 -16.777 1.00 93.06 102 LEU A CA 1
ATOM 781 C C . LEU A 1 102 ? 14.728 3.897 -16.494 1.00 93.06 102 LEU A C 1
ATOM 783 O O . LEU A 1 102 ? 14.194 5.000 -16.400 1.00 93.06 102 LEU A O 1
ATOM 787 N N . TYR A 1 103 ? 14.044 2.765 -16.303 1.00 89.44 103 TYR A N 1
ATOM 788 C CA . TYR A 1 103 ? 12.613 2.734 -15.980 1.00 89.44 103 TYR A CA 1
ATOM 789 C C . TYR A 1 103 ? 12.286 3.399 -14.633 1.00 89.44 103 TYR A C 1
ATOM 791 O O . TYR A 1 103 ? 11.192 3.941 -14.453 1.00 89.44 103 TYR A O 1
ATOM 799 N N . ALA A 1 104 ? 13.233 3.393 -13.691 1.00 88.31 104 ALA A N 1
ATOM 800 C CA . ALA A 1 104 ? 13.093 4.060 -12.401 1.00 88.31 104 ALA A CA 1
ATOM 801 C C . ALA A 1 104 ? 13.065 5.598 -12.500 1.00 88.31 104 ALA A C 1
ATOM 803 O O . ALA A 1 104 ? 12.744 6.250 -11.511 1.00 88.31 104 ALA A O 1
ATOM 804 N N . VAL A 1 105 ? 13.375 6.188 -13.663 1.00 93.38 105 VAL A N 1
ATOM 805 C CA . VAL A 1 105 ? 13.356 7.640 -13.897 1.00 93.38 105 VAL A CA 1
ATOM 806 C C . VAL A 1 105 ? 11.975 8.062 -14.428 1.00 93.38 105 VAL A C 1
ATOM 808 O O . VAL A 1 105 ? 11.695 7.866 -15.613 1.00 93.38 105 VAL A O 1
ATOM 811 N N . PRO A 1 106 ? 11.091 8.683 -13.614 1.00 91.25 106 PRO A N 1
ATOM 812 C CA . PRO A 1 106 ? 9.701 8.912 -14.016 1.00 91.25 106 PRO A CA 1
ATOM 813 C C . PRO A 1 106 ? 9.518 9.812 -15.248 1.00 91.25 106 PRO A C 1
ATOM 815 O O . PRO A 1 106 ? 8.672 9.478 -16.074 1.00 91.25 106 PRO A O 1
ATOM 818 N N . PRO A 1 107 ? 10.279 10.914 -15.432 1.00 94.88 107 PRO A N 1
ATOM 819 C CA . PRO A 1 107 ? 10.169 11.733 -16.641 1.00 94.88 107 PRO A CA 1
ATOM 820 C C . PRO A 1 107 ? 10.523 10.966 -17.917 1.00 94.88 107 PRO A C 1
ATOM 822 O O . PRO A 1 107 ? 9.813 11.071 -18.911 1.00 94.88 107 PRO A O 1
ATOM 825 N N . LEU A 1 108 ? 11.587 10.156 -17.870 1.00 93.38 108 LEU A N 1
ATOM 826 C CA . LEU A 1 108 ? 12.014 9.327 -18.997 1.00 93.38 108 LEU A CA 1
ATOM 827 C C . LEU A 1 108 ? 10.974 8.247 -19.306 1.00 93.38 108 LEU A C 1
ATOM 829 O O . LEU A 1 108 ? 10.606 8.055 -20.458 1.00 93.38 108 LEU A O 1
ATOM 833 N N . ARG A 1 109 ? 10.465 7.579 -18.266 1.00 91.75 109 ARG A N 1
ATOM 834 C CA . ARG A 1 109 ? 9.401 6.581 -18.386 1.00 91.75 109 ARG A CA 1
ATOM 835 C C . ARG A 1 109 ? 8.146 7.165 -19.034 1.00 91.75 109 ARG A C 1
ATOM 837 O O . ARG A 1 109 ? 7.597 6.533 -19.925 1.00 91.75 109 ARG A O 1
ATOM 844 N N . LYS A 1 110 ? 7.704 8.354 -18.612 1.00 93.88 110 LYS A N 1
ATOM 845 C CA . LYS A 1 110 ? 6.539 9.028 -19.209 1.00 93.88 110 LYS A CA 1
ATOM 846 C C . LYS A 1 110 ? 6.773 9.352 -20.680 1.00 93.88 110 LYS A C 1
ATOM 848 O O . LYS A 1 110 ? 5.975 8.941 -21.501 1.00 93.88 110 LYS A O 1
ATOM 853 N N . ALA A 1 111 ? 7.911 9.957 -21.018 1.00 96.12 111 ALA A N 1
ATOM 854 C CA . ALA A 1 111 ? 8.236 10.325 -22.398 1.00 96.12 111 ALA A CA 1
ATOM 855 C C . ALA A 1 111 ? 8.339 9.139 -23.381 1.00 96.12 111 ALA A C 1
ATOM 857 O O . ALA A 1 111 ? 8.318 9.356 -24.587 1.00 96.12 111 ALA A O 1
ATOM 858 N N . LEU A 1 112 ? 8.519 7.909 -22.884 1.00 94.00 112 LEU A N 1
ATOM 859 C CA . LEU A 1 112 ? 8.582 6.690 -23.700 1.00 94.00 112 LEU A CA 1
ATOM 860 C C . LEU A 1 112 ? 7.255 5.917 -23.765 1.00 94.00 112 LEU A C 1
ATOM 862 O O . LEU A 1 112 ? 7.100 5.081 -24.653 1.00 94.00 112 LEU A O 1
ATOM 866 N N . LEU A 1 113 ? 6.360 6.112 -22.790 1.00 89.19 113 LEU A N 1
ATOM 867 C CA . LEU A 1 113 ? 5.094 5.375 -22.667 1.00 89.19 113 LEU A CA 1
ATOM 868 C C . LEU A 1 113 ? 3.865 6.213 -23.048 1.00 89.19 113 LEU A C 1
ATOM 870 O O . LEU A 1 113 ? 2.806 5.631 -23.283 1.00 89.19 113 LEU A O 1
ATOM 874 N N . GLU A 1 114 ? 3.998 7.540 -23.055 1.00 78.56 114 GLU A N 1
ATOM 875 C CA . GLU A 1 114 ? 3.051 8.495 -23.651 1.00 78.56 114 GLU A CA 1
ATOM 876 C C . GLU A 1 114 ? 3.342 8.667 -25.148 1.00 78.56 114 GLU A C 1
ATOM 878 O O . GLU A 1 114 ? 2.357 8.717 -25.920 1.00 78.56 114 GLU A O 1
#

Nearest PDB structures (foldseek):
  5hkh-assembly1_C  TM=7.204E-01  e=5.258E+00  Homo sapiens
  3shq-assembly1_A  TM=4.352E-01  e=6.418E+00  Drosophila melanogaster

Solvent-accessible surface area (backbone atoms only — not comparable to full-atom values): 7429 Å² total; per-residue (Å²): 108,74,66,30,74,76,60,51,24,51,75,94,46,58,46,46,36,69,43,79,87,46,70,72,55,100,87,62,65,62,80,80,40,59,83,55,91,89,69,74,69,47,76,48,56,70,38,68,88,67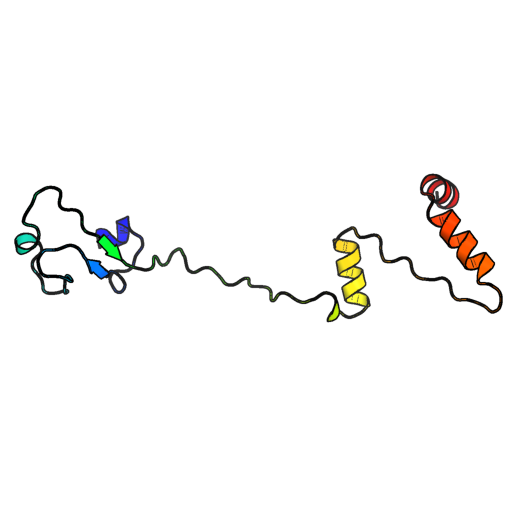,67,77,74,69,73,91,64,80,87,76,59,79,84,79,43,54,75,69,56,38,51,49,55,32,53,75,66,70,43,74,65,77,78,78,80,74,86,70,81,70,95,35,58,67,57,49,52,53,51,52,59,52,58,71,36,62,71,60,39,46,73,74,74,109

Secondary structure (DSSP, 8-state):
-HHHHHH---GGG-EEE-BTTBSPPTT--HHHH--STT---EEE---GGG-----SS----TTSS-HHHHHHHHHHTT----PPPPPP-SS-HHHHHHHHHHHT-HHHHHHHH-

Radius of gyration: 33.79 Å; Cα contacts (8 Å, |Δi|>4): 71; chains: 1; bounding box: 61×30×80 Å

Organism: Perkinsus olseni (NCBI:txid32597)

pLDDT: mean 73.62, std 12.45, range [54.44, 96.12]

Mean predicted aligned error: 17.74 Å

Sequence (114 aa):
AQLENLTSVPHDKQKIMGLPGGLLKDGDDLSKKIKKPNQKITLLGTAVAQQLKEPAKNTVFVEDLSDEERRKVLKEREVETLPIGLVNLGNSCYMNATLQALYAVPPLRKALLE

Foldseek 3Di:
DVVCVVPLFDPVFWFKAQWDPGTDDPPDDPVVGCPDPPRDIDIDGDRPVPPPPDDPDDDDDLVPDDPVVNQVVCVVVVVPRPDDQDDDPDPCVVVSVVVVVQCVDVVSVVVVVD

InterPro domains:
  IPR001394 Peptidase C19, ubiquitin carboxyl-terminal hydrolase [PF00443] (84-113)
  IPR018200 Ubiquitin specific protease, conserved site [PS00972] (85-100)
  IPR028889 Ubiquitin specific protease UPS, catalytic domain [PS50235] (84-114)
  IPR029071 Ubiquitin-like domain superfamily [SSF54236] (1-64)
  IPR038765 Papain-like cysteine peptidase superfamily [SSF54001] (79-113)
  IPR044635 Ubiquitin carboxyl-terminal hydrolase 14-like [PTHR43982] (1-113)